Protein AF-A0A4V0XRU0-F1 (afdb_monomer_lite)

Structure (mmCIF, N/CA/C/O backbone):
data_AF-A0A4V0XRU0-F1
#
_entry.id   AF-A0A4V0XRU0-F1
#
loop_
_atom_site.group_PDB
_atom_site.id
_atom_site.type_symbol
_atom_site.label_atom_id
_atom_site.label_alt_id
_atom_site.label_comp_id
_atom_site.label_asym_id
_atom_site.label_entity_id
_atom_site.label_seq_id
_atom_site.pdbx_PDB_ins_code
_atom_site.Cartn_x
_atom_site.Cartn_y
_atom_site.Cartn_z
_atom_site.occupancy
_atom_site.B_iso_or_equiv
_atom_site.auth_seq_id
_atom_site.auth_comp_id
_atom_site.auth_asym_id
_atom_site.auth_atom_id
_atom_site.pdbx_PDB_model_num
ATOM 1 N N . MET A 1 1 ? -21.258 -6.700 19.277 1.00 60.69 1 MET A N 1
ATOM 2 C CA . MET A 1 1 ? -19.957 -6.270 18.739 1.00 60.69 1 MET A CA 1
ATOM 3 C C . MET A 1 1 ? -19.772 -4.826 19.159 1.00 60.69 1 MET A C 1
ATOM 5 O O . MET A 1 1 ? -20.701 -4.051 18.958 1.00 60.69 1 MET A O 1
ATOM 9 N N . THR A 1 2 ? -18.683 -4.497 19.844 1.00 77.56 2 THR A N 1
ATOM 10 C CA . THR A 1 2 ? -18.427 -3.137 20.353 1.00 77.56 2 THR A CA 1
ATOM 11 C C . THR A 1 2 ? -17.762 -2.266 19.280 1.00 77.56 2 THR A C 1
ATOM 13 O O . THR A 1 2 ? -17.145 -2.792 18.354 1.00 77.56 2 THR A O 1
ATOM 16 N N . ALA A 1 3 ? -17.858 -0.935 19.392 1.00 76.06 3 ALA A N 1
ATOM 17 C CA . ALA A 1 3 ? -17.173 -0.014 18.473 1.00 76.06 3 ALA A CA 1
ATOM 18 C C . ALA A 1 3 ? -15.649 -0.243 18.463 1.00 76.06 3 ALA A C 1
ATOM 20 O O . ALA A 1 3 ? -15.006 -0.181 17.416 1.00 76.06 3 ALA A O 1
ATOM 21 N N . GLN A 1 4 ? -15.087 -0.606 19.620 1.00 80.50 4 GLN A N 1
ATOM 22 C CA . GLN A 1 4 ? -13.679 -0.961 19.755 1.00 80.50 4 GLN A CA 1
ATOM 23 C C . GLN A 1 4 ? -13.324 -2.235 18.971 1.00 80.50 4 GLN A C 1
ATOM 25 O O . GLN A 1 4 ? -12.348 -2.233 18.231 1.00 80.50 4 GLN A O 1
ATOM 30 N N . GLU A 1 5 ? -14.123 -3.303 19.078 1.00 83.94 5 GLU A N 1
ATOM 31 C CA . GLU A 1 5 ? -13.925 -4.538 18.297 1.00 83.94 5 GLU A CA 1
ATOM 32 C C . GLU A 1 5 ? -14.027 -4.289 16.787 1.00 83.94 5 GLU A C 1
ATOM 34 O O . GLU A 1 5 ? -13.295 -4.897 16.006 1.00 83.94 5 GLU A O 1
ATOM 39 N N . GLN A 1 6 ? -14.926 -3.392 16.372 1.00 87.06 6 GLN A N 1
ATOM 40 C CA . GLN A 1 6 ? -15.082 -3.015 14.971 1.00 87.06 6 GLN A CA 1
ATOM 41 C C . GLN A 1 6 ? -13.848 -2.275 14.445 1.00 87.06 6 GLN A C 1
ATOM 43 O O . GLN A 1 6 ? -13.326 -2.642 13.396 1.00 87.06 6 GLN A O 1
ATOM 48 N N . LEU A 1 7 ? -13.349 -1.279 15.185 1.00 87.56 7 LEU A N 1
ATOM 49 C CA . LEU A 1 7 ? -12.136 -0.545 14.821 1.00 87.56 7 LEU A CA 1
ATOM 50 C C . LEU A 1 7 ? -10.901 -1.448 14.787 1.00 87.56 7 LEU A C 1
ATOM 52 O O . LEU A 1 7 ? -10.117 -1.355 13.847 1.00 87.56 7 LEU A O 1
ATOM 56 N N . THR A 1 8 ? -10.746 -2.360 15.754 1.00 89.12 8 THR A N 1
ATOM 57 C CA . THR A 1 8 ? -9.638 -3.329 15.744 1.00 89.12 8 THR A CA 1
ATOM 58 C C . THR A 1 8 ? -9.641 -4.159 14.463 1.00 89.12 8 THR A C 1
ATOM 60 O O . THR A 1 8 ? -8.608 -4.253 13.807 1.00 89.12 8 THR A O 1
ATOM 63 N N . ARG A 1 9 ? -10.800 -4.693 14.054 1.00 91.38 9 ARG A N 1
ATOM 64 C CA . ARG A 1 9 ? -10.913 -5.470 12.809 1.00 91.38 9 ARG A CA 1
ATOM 65 C C . ARG A 1 9 ? -10.570 -4.650 11.573 1.00 91.38 9 ARG A C 1
ATOM 67 O O . ARG A 1 9 ? -9.860 -5.144 10.706 1.00 91.38 9 ARG A O 1
ATOM 74 N N . LEU A 1 10 ? -11.037 -3.403 11.503 1.00 93.44 10 LEU A N 1
ATOM 75 C CA . LEU A 1 10 ? -10.713 -2.519 10.382 1.00 93.44 10 LEU A CA 1
ATOM 76 C C . LEU A 1 10 ? -9.205 -2.233 10.312 1.00 93.44 10 LEU A C 1
ATOM 78 O O . LEU A 1 10 ? -8.631 -2.232 9.229 1.00 93.44 10 LEU A O 1
ATOM 82 N N . TYR A 1 11 ? -8.528 -2.044 11.445 1.00 93.38 11 TYR A N 1
ATOM 83 C CA . TYR A 1 11 ? -7.074 -1.869 11.441 1.00 93.38 11 TYR A CA 1
ATOM 84 C C . TYR A 1 11 ? -6.306 -3.152 11.091 1.00 93.38 11 TYR A C 1
ATOM 86 O O . TYR A 1 11 ? -5.287 -3.083 10.404 1.00 93.38 11 TYR A O 1
ATOM 94 N N . GLU A 1 12 ? -6.780 -4.321 11.525 1.00 93.25 12 GLU A N 1
ATOM 95 C CA . GLU A 1 12 ? -6.210 -5.618 11.128 1.00 93.25 12 GLU A CA 1
ATOM 96 C C . GLU A 1 12 ? -6.357 -5.862 9.621 1.00 93.25 12 GLU A C 1
ATOM 98 O O . GLU A 1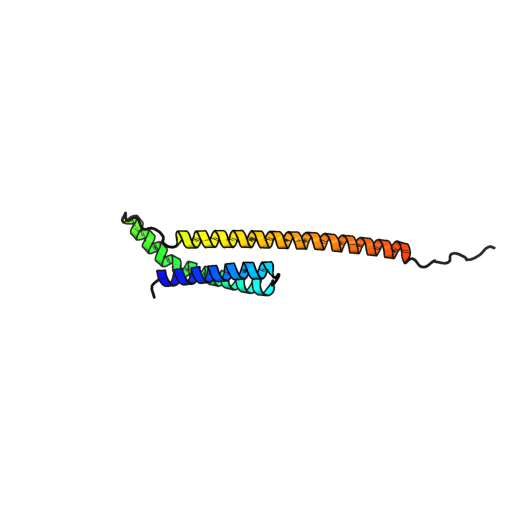 12 ? -5.417 -6.311 8.962 1.00 93.25 12 GLU A O 1
ATOM 103 N N . GLU A 1 13 ? -7.510 -5.512 9.055 1.00 94.94 13 GLU A N 1
ATOM 104 C CA . GLU A 1 13 ? -7.747 -5.583 7.617 1.00 94.94 13 GLU A CA 1
ATOM 105 C C . GLU A 1 13 ? -6.838 -4.609 6.855 1.00 94.94 13 GLU A C 1
ATOM 107 O O . GLU A 1 13 ? -6.208 -5.007 5.872 1.00 94.94 13 GLU A O 1
ATOM 112 N N . TRP A 1 14 ? -6.656 -3.380 7.359 1.00 96.25 14 TRP A N 1
ATOM 113 C CA . TRP A 1 14 ? -5.697 -2.430 6.787 1.00 96.25 14 TRP A CA 1
ATOM 114 C C . TRP A 1 14 ? -4.291 -3.022 6.752 1.00 96.25 14 TRP A C 1
ATOM 116 O O . TRP A 1 14 ? -3.625 -2.982 5.720 1.00 96.25 14 TRP A O 1
ATOM 126 N N . ARG A 1 15 ? -3.844 -3.609 7.867 1.00 94.06 15 ARG A N 1
ATOM 127 C CA . ARG A 1 15 ? -2.528 -4.246 7.968 1.00 94.06 15 ARG A CA 1
ATOM 128 C C . ARG A 1 15 ? -2.351 -5.328 6.905 1.00 94.06 15 ARG A C 1
ATOM 130 O O . ARG A 1 15 ? -1.336 -5.332 6.211 1.00 94.06 15 ARG A O 1
ATOM 137 N N . CYS A 1 16 ? -3.336 -6.214 6.754 1.00 94.69 16 CYS A N 1
ATOM 138 C CA . CYS A 1 16 ? -3.298 -7.283 5.757 1.00 94.69 16 CYS A CA 1
ATOM 139 C C . C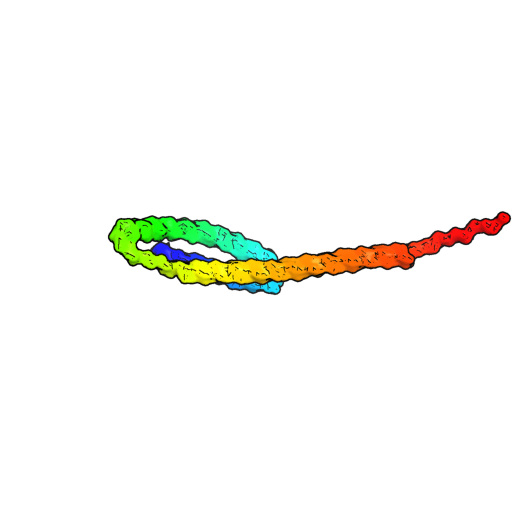YS A 1 16 ? -3.191 -6.721 4.329 1.00 94.69 16 CYS A C 1
ATOM 141 O O . CYS A 1 16 ? -2.381 -7.194 3.527 1.00 94.69 16 CYS A O 1
ATOM 143 N N . LEU A 1 17 ? -3.943 -5.658 4.027 1.00 95.19 17 LEU A N 1
ATOM 144 C CA . LEU A 1 17 ? -3.860 -4.961 2.744 1.00 95.19 17 LEU A CA 1
ATOM 145 C C . LEU A 1 17 ? -2.485 -4.312 2.527 1.00 95.19 17 LEU A C 1
ATOM 147 O O . LEU A 1 17 ? -1.946 -4.403 1.426 1.00 95.19 17 LEU A O 1
ATOM 151 N N . SER A 1 18 ? -1.880 -3.700 3.549 1.00 94.25 18 SER A N 1
ATOM 152 C CA . SER A 1 18 ? -0.532 -3.116 3.455 1.00 94.25 18 SER A CA 1
ATOM 153 C C . SER A 1 18 ? 0.550 -4.171 3.229 1.00 94.25 18 SER A C 1
ATOM 155 O O . SER A 1 18 ? 1.469 -3.951 2.440 1.00 94.25 18 SER A O 1
ATOM 157 N N . GLU A 1 19 ? 0.441 -5.339 3.856 1.00 93.12 19 GLU A N 1
ATOM 158 C CA . GLU A 1 19 ? 1.350 -6.461 3.600 1.00 93.12 19 GLU A CA 1
ATOM 159 C C . GLU A 1 19 ? 1.176 -7.009 2.168 1.00 93.12 19 GLU A C 1
ATOM 161 O O . GLU A 1 19 ? 2.163 -7.235 1.460 1.00 93.12 19 GLU A O 1
ATOM 166 N N . GLY A 1 20 ? -0.069 -7.145 1.697 1.00 92.75 20 GLY A N 1
ATOM 167 C CA . GLY A 1 20 ? -0.382 -7.563 0.325 1.00 92.75 20 GLY A CA 1
ATOM 168 C C . GLY A 1 20 ? 0.043 -6.551 -0.746 1.00 92.75 20 GLY A C 1
ATOM 169 O O . GLY A 1 20 ? 0.432 -6.931 -1.855 1.00 92.75 20 GLY A O 1
ATOM 170 N N . GLU A 1 21 ? 0.017 -5.259 -0.424 1.00 93.75 21 GLU A N 1
ATOM 171 C CA . GLU A 1 21 ? 0.572 -4.203 -1.268 1.00 93.75 21 GLU A CA 1
ATOM 172 C C . GLU A 1 21 ? 2.082 -4.380 -1.437 1.00 93.75 21 GLU A C 1
ATOM 174 O O . GLU A 1 21 ? 2.568 -4.368 -2.568 1.00 93.75 21 GLU A O 1
ATOM 179 N N . ALA A 1 22 ? 2.819 -4.610 -0.346 1.00 92.44 22 ALA A N 1
ATOM 180 C CA . ALA A 1 22 ? 4.263 -4.824 -0.404 1.00 92.44 22 ALA A CA 1
ATOM 181 C C . ALA A 1 22 ? 4.621 -6.002 -1.325 1.00 92.44 22 ALA A C 1
ATOM 183 O O . ALA A 1 22 ? 5.553 -5.916 -2.129 1.00 92.44 22 ALA A O 1
ATOM 184 N N . GLU A 1 23 ? 3.867 -7.103 -1.229 1.00 93.69 23 GLU A N 1
ATOM 185 C CA . GLU A 1 23 ? 4.007 -8.259 -2.119 1.00 93.69 23 GLU A CA 1
ATOM 186 C C . GLU A 1 23 ? 3.722 -7.880 -3.580 1.00 93.69 23 GLU A C 1
ATOM 188 O O . GLU A 1 23 ? 4.510 -8.201 -4.471 1.00 93.69 23 GLU A O 1
ATOM 193 N N . SER A 1 24 ? 2.635 -7.144 -3.821 1.00 93.75 24 SER A N 1
ATOM 194 C CA . SER A 1 24 ? 2.224 -6.728 -5.165 1.00 93.75 24 SER A CA 1
ATOM 195 C C . SER A 1 24 ? 3.241 -5.790 -5.821 1.00 93.75 24 SER A C 1
ATOM 197 O O . SER A 1 24 ? 3.538 -5.961 -7.001 1.00 93.75 24 SER A O 1
ATOM 199 N N . ILE A 1 25 ? 3.830 -4.854 -5.067 1.00 92.31 25 ILE A N 1
ATOM 200 C CA . ILE A 1 25 ? 4.896 -3.965 -5.556 1.00 92.31 25 ILE A CA 1
ATOM 201 C C . ILE A 1 25 ? 6.148 -4.780 -5.907 1.00 92.31 25 ILE A C 1
ATOM 203 O O . ILE A 1 25 ? 6.747 -4.579 -6.965 1.00 92.31 25 ILE A O 1
ATOM 207 N N . ARG A 1 26 ? 6.552 -5.730 -5.051 1.00 92.25 26 ARG A N 1
ATOM 208 C CA . ARG A 1 26 ? 7.731 -6.578 -5.311 1.00 92.25 26 ARG A CA 1
ATOM 209 C C . ARG A 1 26 ? 7.562 -7.427 -6.566 1.00 92.25 26 ARG A C 1
ATOM 211 O O . ARG A 1 26 ? 8.511 -7.526 -7.345 1.00 92.25 26 ARG A O 1
ATOM 218 N N . ALA A 1 27 ? 6.372 -7.997 -6.745 1.00 93.81 27 ALA A N 1
ATOM 219 C CA . ALA A 1 27 ? 6.001 -8.828 -7.885 1.00 93.81 27 ALA A CA 1
ATOM 220 C C . ALA A 1 27 ? 5.606 -8.027 -9.140 1.00 93.81 27 ALA A C 1
ATOM 222 O O . ALA A 1 27 ? 5.268 -8.637 -10.150 1.00 93.81 27 ALA A O 1
ATOM 223 N N . GLU A 1 28 ? 5.613 -6.688 -9.082 1.00 92.75 28 GLU A N 1
ATOM 224 C CA . GLU A 1 28 ? 5.197 -5.797 -10.181 1.00 92.75 28 GLU A CA 1
ATOM 225 C C . GLU A 1 28 ? 3.761 -6.070 -10.669 1.00 92.75 28 GLU A C 1
ATOM 227 O O . GLU A 1 28 ? 3.389 -5.827 -11.817 1.00 92.75 28 GLU A O 1
ATOM 232 N N . ALA A 1 29 ? 2.912 -6.559 -9.762 1.00 94.56 29 ALA A N 1
ATOM 233 C CA . ALA A 1 29 ? 1.517 -6.883 -10.015 1.00 94.56 29 ALA A CA 1
ATOM 234 C C . ALA A 1 29 ? 0.637 -5.622 -9.921 1.00 94.56 29 ALA A C 1
ATOM 236 O O . ALA A 1 29 ? -0.261 -5.530 -9.083 1.00 94.56 29 ALA A O 1
ATOM 237 N N . TRP A 1 30 ? 0.885 -4.634 -10.786 1.00 92.44 30 TRP A N 1
ATOM 238 C CA . TRP A 1 30 ? 0.235 -3.314 -10.741 1.00 92.44 30 TRP A CA 1
ATOM 239 C C . TRP A 1 30 ? -1.305 -3.336 -10.753 1.00 92.44 30 TRP A C 1
ATOM 241 O O . TRP A 1 30 ? -1.902 -2.568 -10.000 1.00 92.44 30 TRP A O 1
ATOM 251 N N . PRO A 1 31 ? -1.989 -4.222 -11.510 1.00 93.62 31 PRO A N 1
ATOM 252 C CA . PRO A 1 31 ? -3.449 -4.315 -11.440 1.00 93.62 31 PRO A CA 1
ATOM 253 C C . PRO A 1 31 ? -3.956 -4.770 -10.065 1.00 93.62 31 PRO A C 1
ATOM 255 O O . PRO A 1 31 ? -4.972 -4.277 -9.582 1.00 93.62 31 PRO A O 1
ATOM 258 N N . ARG A 1 32 ? -3.230 -5.684 -9.407 1.00 92.69 32 ARG A N 1
ATOM 259 C CA . ARG A 1 32 ? -3.543 -6.135 -8.042 1.00 92.69 32 ARG A CA 1
ATOM 260 C C . ARG A 1 32 ? -3.308 -5.007 -7.039 1.00 92.69 32 ARG A C 1
ATOM 262 O O . ARG A 1 32 ? -4.130 -4.817 -6.151 1.00 92.69 32 ARG A O 1
ATOM 269 N N . LEU A 1 33 ? -2.232 -4.237 -7.217 1.00 92.56 33 LEU A N 1
ATOM 270 C CA . LEU A 1 33 ? -1.939 -3.064 -6.393 1.00 92.56 33 LEU A CA 1
ATOM 271 C C . LEU A 1 33 ? -3.063 -2.019 -6.456 1.00 92.56 33 LEU A C 1
ATOM 273 O O . LEU A 1 33 ? -3.475 -1.521 -5.415 1.00 92.56 33 LEU A O 1
ATOM 277 N N . ALA A 1 34 ? -3.592 -1.733 -7.650 1.00 92.44 34 ALA A N 1
ATOM 278 C CA . ALA A 1 34 ? -4.716 -0.810 -7.812 1.00 92.44 34 ALA A CA 1
ATOM 279 C C . ALA A 1 34 ? -5.952 -1.273 -7.020 1.00 92.44 34 ALA A C 1
ATOM 281 O O . ALA A 1 34 ? -6.500 -0.503 -6.240 1.00 92.44 34 ALA A O 1
ATOM 282 N N . GLY A 1 35 ? -6.316 -2.557 -7.118 1.00 94.88 35 GLY A N 1
ATOM 283 C CA . GLY A 1 35 ? -7.441 -3.105 -6.350 1.00 94.88 35 GLY A CA 1
ATOM 284 C C . GLY A 1 35 ? -7.231 -3.091 -4.828 1.00 94.88 35 GLY A C 1
ATOM 285 O O . GLY A 1 35 ? -8.194 -2.947 -4.078 1.00 94.88 35 GLY A O 1
ATOM 286 N N . ILE A 1 36 ? -5.985 -3.219 -4.357 1.00 94.38 36 ILE A N 1
ATOM 287 C CA . ILE A 1 36 ? -5.645 -3.075 -2.931 1.00 94.38 36 ILE A CA 1
ATOM 288 C C . ILE A 1 36 ? -5.801 -1.617 -2.482 1.00 94.38 36 ILE A C 1
ATOM 290 O O . ILE A 1 36 ? -6.339 -1.367 -1.406 1.00 94.38 36 ILE A O 1
ATOM 294 N N . GLN A 1 37 ? -5.358 -0.662 -3.300 1.00 93.19 37 GLN A N 1
ATOM 295 C CA . GLN A 1 37 ? -5.486 0.769 -3.018 1.00 93.19 37 GLN A CA 1
ATOM 296 C C . GLN A 1 37 ? -6.953 1.215 -2.973 1.00 93.19 37 GLN A C 1
ATOM 298 O O . GLN A 1 37 ? -7.344 1.928 -2.048 1.00 93.19 37 GLN A O 1
ATOM 303 N N . ASP A 1 38 ? -7.784 0.718 -3.890 1.00 95.06 38 ASP A N 1
ATOM 304 C CA . ASP A 1 38 ? -9.230 0.961 -3.865 1.00 95.06 38 ASP A CA 1
ATOM 305 C C . ASP A 1 38 ? -9.862 0.414 -2.571 1.00 95.06 38 ASP A C 1
ATOM 307 O O . ASP A 1 38 ? -10.597 1.124 -1.882 1.00 95.06 38 ASP A O 1
ATOM 311 N N . HIS A 1 39 ? -9.500 -0.811 -2.166 1.00 94.50 39 HIS A N 1
ATOM 312 C CA . HIS A 1 39 ? -9.956 -1.383 -0.894 1.00 94.50 39 HIS A CA 1
ATOM 313 C C . HIS A 1 39 ? -9.509 -0.565 0.319 1.00 94.50 39 HIS A C 1
ATOM 315 O O . HIS A 1 39 ? -10.302 -0.347 1.233 1.00 94.50 39 HIS A O 1
ATOM 321 N N . LYS A 1 40 ? -8.259 -0.087 0.347 1.00 93.88 40 LYS A N 1
ATOM 322 C CA . LYS A 1 40 ? -7.769 0.778 1.430 1.00 93.88 40 LYS A CA 1
ATOM 323 C C . LYS A 1 40 ? -8.549 2.090 1.501 1.00 93.88 40 LYS A C 1
ATOM 325 O O . LYS A 1 40 ? -8.886 2.528 2.599 1.00 93.88 40 LYS A O 1
ATOM 330 N N . ALA A 1 41 ? -8.884 2.694 0.361 1.00 93.75 41 ALA A N 1
ATOM 331 C CA . ALA A 1 41 ? -9.701 3.906 0.323 1.00 93.75 41 ALA A CA 1
ATOM 332 C C . ALA A 1 41 ? -11.110 3.665 0.897 1.00 93.75 41 ALA A C 1
ATOM 334 O O . ALA A 1 41 ? -11.635 4.488 1.654 1.00 93.75 41 ALA A O 1
ATOM 335 N N . ASP A 1 42 ? -11.712 2.514 0.598 1.00 94.62 42 ASP A N 1
ATOM 336 C CA . ASP A 1 42 ? -12.994 2.104 1.177 1.00 94.62 42 ASP A CA 1
ATOM 337 C C . ASP A 1 42 ? -12.889 1.864 2.683 1.00 94.62 42 ASP A C 1
ATOM 339 O O . ASP A 1 42 ? -13.735 2.330 3.453 1.00 94.62 42 ASP A O 1
ATOM 343 N N . LEU A 1 43 ? -11.826 1.191 3.120 1.00 93.75 43 LEU A N 1
ATOM 344 C CA . LEU A 1 43 ? -11.561 0.926 4.528 1.00 93.75 43 LEU A CA 1
ATOM 345 C C . LEU A 1 43 ? -11.334 2.217 5.318 1.00 93.75 43 LEU A C 1
ATOM 347 O O . LEU A 1 43 ? -11.828 2.353 6.433 1.00 93.75 43 LEU A O 1
ATOM 351 N N . GLN A 1 44 ? -10.649 3.200 4.728 1.00 92.44 44 GLN A N 1
ATOM 352 C CA . GLN A 1 44 ? -10.402 4.500 5.352 1.00 92.44 44 GLN A CA 1
ATOM 353 C C . GLN A 1 44 ? -11.714 5.197 5.699 1.00 92.44 44 GLN A C 1
ATOM 355 O O . GLN A 1 44 ? -11.875 5.714 6.804 1.00 92.44 44 GLN A O 1
ATOM 360 N N . ARG A 1 45 ? -12.679 5.175 4.773 1.00 92.69 45 ARG A N 1
ATOM 361 C CA . ARG A 1 45 ? -14.009 5.749 5.003 1.00 92.69 45 ARG A CA 1
ATOM 362 C C . ARG A 1 45 ? -14.733 5.046 6.149 1.00 92.69 45 ARG A C 1
ATOM 364 O O . ARG A 1 45 ? -15.359 5.711 6.970 1.00 92.69 45 ARG A O 1
ATOM 371 N N . GLN A 1 46 ? -14.613 3.722 6.231 1.00 92.12 46 GLN A N 1
ATOM 372 C CA . GLN A 1 46 ? -15.200 2.936 7.317 1.00 92.12 46 GLN A CA 1
ATOM 373 C C . GLN A 1 46 ? -14.536 3.220 8.669 1.00 92.12 46 GLN A C 1
ATOM 375 O O . GLN A 1 46 ? -15.240 3.360 9.665 1.00 92.12 46 GLN A O 1
ATOM 380 N N . ILE A 1 47 ? -13.205 3.352 8.706 1.00 90.50 47 ILE A N 1
ATOM 381 C CA . ILE A 1 47 ? -12.456 3.702 9.920 1.00 90.50 47 ILE A CA 1
ATOM 382 C C . ILE A 1 47 ? -12.877 5.081 10.421 1.00 90.50 47 ILE A C 1
ATOM 384 O O . ILE A 1 47 ? -13.189 5.202 11.599 1.00 90.50 47 ILE A O 1
ATOM 388 N N . ILE A 1 48 ? -12.955 6.085 9.539 1.00 88.88 48 ILE A N 1
ATOM 389 C CA . ILE A 1 48 ? -13.384 7.446 9.900 1.00 88.88 48 ILE A CA 1
ATOM 390 C C . ILE A 1 48 ? -14.798 7.429 10.497 1.00 88.88 48 ILE A C 1
ATOM 392 O O . ILE A 1 48 ? -15.034 7.990 11.566 1.00 88.88 48 ILE A O 1
ATOM 396 N N . ALA A 1 49 ? -15.733 6.735 9.843 1.00 87.62 49 ALA A N 1
ATOM 397 C CA . ALA A 1 49 ? -17.105 6.624 10.334 1.00 87.62 49 ALA A CA 1
ATOM 398 C C . ALA A 1 49 ? -17.191 5.898 11.691 1.00 87.62 49 ALA A C 1
ATOM 400 O O . ALA A 1 49 ? -18.029 6.230 12.526 1.00 87.62 49 ALA A O 1
ATOM 401 N N . ALA A 1 50 ? -16.323 4.910 11.925 1.00 85.31 50 ALA A N 1
ATOM 402 C CA . ALA A 1 50 ? -16.263 4.176 13.184 1.00 85.31 50 ALA A CA 1
ATOM 403 C C . ALA A 1 50 ? -15.484 4.920 14.288 1.00 85.31 50 ALA A C 1
ATOM 405 O O . ALA A 1 50 ? -15.702 4.642 15.468 1.00 85.31 50 ALA A O 1
ATOM 406 N N . SER A 1 51 ? -14.597 5.860 13.940 1.00 84.81 51 SER A N 1
ATOM 407 C CA . SER A 1 51 ? -13.783 6.614 14.899 1.00 84.81 51 SER A CA 1
ATOM 408 C C . SER A 1 51 ? -14.503 7.820 15.495 1.00 84.81 51 SER A C 1
ATOM 410 O O . SER A 1 51 ? -14.272 8.119 16.661 1.00 84.81 51 SER A O 1
ATOM 412 N N . GLU A 1 52 ? -15.409 8.480 14.767 1.00 82.38 52 GLU A N 1
ATOM 413 C CA . GLU A 1 52 ? -16.196 9.620 15.282 1.00 82.38 52 GLU A CA 1
ATOM 414 C C . GLU A 1 52 ? -16.894 9.364 16.642 1.00 82.38 52 GLU A C 1
ATOM 416 O O . GLU A 1 52 ? -16.730 10.173 17.567 1.00 82.38 52 GLU A O 1
ATOM 421 N N . PRO A 1 53 ? -17.639 8.256 16.841 1.00 76.44 53 PRO A N 1
ATOM 422 C CA . PRO A 1 53 ? -18.260 7.968 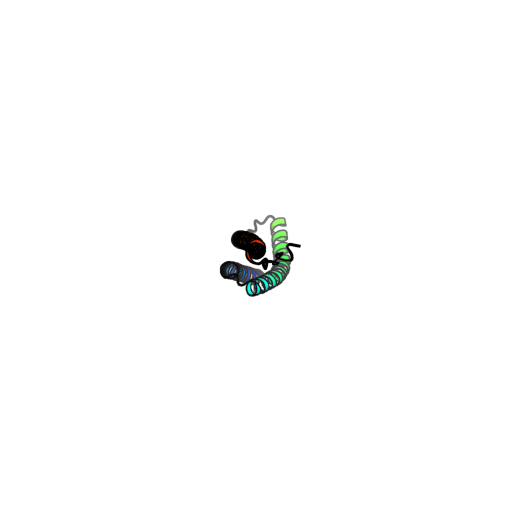18.136 1.00 76.44 53 PRO A CA 1
ATOM 423 C C . PRO A 1 53 ? -17.228 7.651 19.230 1.00 76.44 53 PRO A C 1
ATOM 425 O O . PRO A 1 53 ? -17.434 7.979 20.394 1.00 76.44 53 PRO A O 1
ATOM 428 N N . PHE A 1 54 ? -16.085 7.063 18.869 1.00 74.44 54 PHE A N 1
ATOM 429 C CA . PHE A 1 54 ? -15.020 6.758 19.824 1.00 74.44 54 PHE A CA 1
ATOM 430 C C . PHE A 1 54 ? -14.273 8.023 20.277 1.00 74.44 54 PHE A C 1
ATOM 432 O O . PHE A 1 54 ? -13.981 8.185 21.460 1.00 74.44 54 PHE A O 1
ATOM 439 N N . GLU A 1 55 ? -13.989 8.950 19.360 1.00 78.50 55 GLU A N 1
ATOM 440 C CA . GLU A 1 55 ? -13.311 10.212 19.675 1.00 78.50 55 GLU A CA 1
ATOM 441 C C . GLU A 1 55 ? -14.174 11.138 20.534 1.00 78.50 55 GLU A C 1
ATOM 443 O O . GLU A 1 55 ? -13.660 11.790 21.445 1.00 78.50 55 GLU A O 1
ATOM 448 N N . THR A 1 56 ? -15.488 11.160 20.303 1.00 78.62 56 THR A N 1
ATOM 449 C CA . THR A 1 56 ? -16.427 11.925 21.137 1.00 78.62 56 THR A CA 1
ATOM 450 C C . THR A 1 56 ? -16.500 11.382 22.567 1.00 78.62 56 THR A C 1
ATOM 452 O O . THR A 1 56 ? -16.427 12.165 23.518 1.00 78.62 56 THR A O 1
ATOM 455 N N . GLU A 1 57 ? -16.543 10.059 22.751 1.00 74.56 57 GLU A N 1
ATOM 456 C CA . GLU A 1 57 ? -16.466 9.428 24.078 1.00 74.56 57 GLU A CA 1
ATOM 457 C C . GLU A 1 57 ? -15.134 9.723 24.787 1.00 74.56 57 GLU A C 1
ATOM 459 O O . GLU A 1 57 ? -15.117 10.070 25.976 1.00 74.56 57 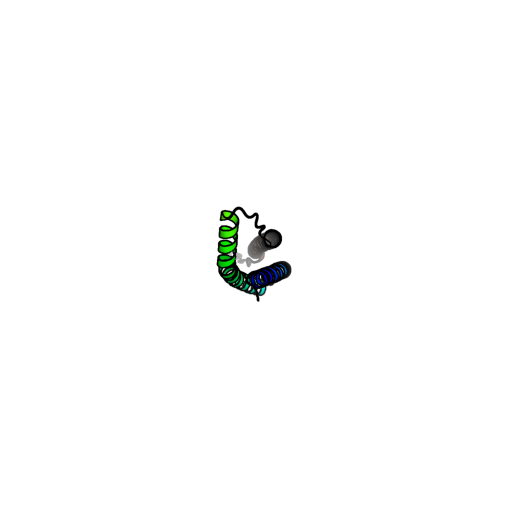GLU A O 1
ATOM 464 N N . LEU A 1 58 ? -14.018 9.647 24.054 1.00 75.12 58 LEU A N 1
ATOM 465 C CA . LEU A 1 58 ? -12.684 9.945 24.577 1.00 75.12 58 LEU A CA 1
ATOM 466 C C . LEU A 1 58 ? -12.575 11.413 25.026 1.00 75.12 58 LEU A C 1
ATOM 468 O O . LEU A 1 58 ? -12.076 11.692 26.118 1.00 75.12 58 LEU A O 1
ATOM 472 N N . ALA A 1 59 ? -13.083 12.347 24.216 1.00 78.81 59 ALA A N 1
ATOM 473 C CA . ALA A 1 59 ? -13.081 13.777 24.510 1.00 78.81 59 ALA A CA 1
ATOM 474 C C . ALA A 1 59 ? -13.933 14.112 25.746 1.00 78.81 59 ALA A C 1
ATOM 476 O O . ALA A 1 59 ? -13.496 14.867 26.621 1.00 78.81 59 ALA A O 1
ATOM 477 N N . CYS A 1 60 ? -15.117 13.503 25.878 1.00 76.00 60 CYS A N 1
ATOM 478 C CA . CYS A 1 60 ? -15.948 13.652 27.071 1.00 76.00 60 CYS A CA 1
ATOM 479 C C . CYS A 1 60 ? -15.235 13.128 28.327 1.00 76.00 60 CYS A C 1
ATOM 481 O O . CYS A 1 60 ? -15.237 13.800 29.361 1.00 76.00 60 CYS A O 1
ATOM 483 N N . ALA A 1 61 ? -14.563 11.979 28.251 1.00 73.62 61 ALA A N 1
ATOM 484 C CA . ALA A 1 61 ? -13.830 11.426 29.387 1.00 73.62 61 ALA A CA 1
ATOM 485 C C . ALA A 1 61 ? -12.606 12.273 29.789 1.00 73.62 61 ALA A C 1
ATOM 487 O O . ALA A 1 61 ? -12.360 12.462 30.985 1.00 73.62 61 ALA A O 1
ATOM 488 N N . GLN A 1 62 ? -11.895 12.848 28.814 1.00 76.31 62 GLN A N 1
ATOM 489 C CA . GLN A 1 62 ? -10.793 13.787 29.051 1.00 76.31 62 GLN A CA 1
ATOM 490 C C . GLN A 1 62 ? -11.280 15.091 29.699 1.00 76.31 62 GLN A C 1
ATOM 492 O O . GLN A 1 62 ? -10.670 15.559 30.660 1.00 76.31 62 GLN A O 1
ATOM 497 N N . SER A 1 63 ? -12.417 15.642 29.253 1.00 77.19 63 SER A N 1
ATOM 498 C CA . SER A 1 63 ? -13.030 16.827 29.884 1.00 77.19 63 SER A CA 1
ATOM 499 C C . SER A 1 63 ? -13.476 16.578 31.331 1.00 77.19 63 SER A C 1
ATOM 501 O O . SER A 1 63 ? -13.495 17.499 32.144 1.00 77.19 63 SER A O 1
ATOM 503 N N . ALA A 1 64 ? -13.763 15.319 31.679 1.00 78.31 64 ALA A N 1
ATOM 504 C CA . ALA A 1 64 ? -14.078 14.882 33.036 1.00 78.31 64 ALA A CA 1
ATOM 505 C C . ALA A 1 64 ? -12.825 14.608 33.897 1.00 78.31 64 ALA A C 1
ATOM 507 O O . ALA A 1 64 ? -12.945 14.060 34.994 1.00 78.31 64 ALA A O 1
ATOM 508 N N . GLY A 1 65 ? -11.627 14.951 33.409 1.00 72.06 65 GLY A N 1
ATOM 509 C CA . GLY A 1 65 ? -10.362 14.788 34.128 1.00 72.06 65 GLY A CA 1
ATOM 510 C C . GLY A 1 65 ? -9.872 13.342 34.229 1.00 72.06 65 GLY A C 1
ATOM 511 O O . GLY A 1 65 ? -8.971 13.064 35.021 1.00 72.06 65 GLY A O 1
ATOM 512 N N . ARG A 1 66 ? -10.443 12.404 33.458 1.00 72.31 66 ARG A N 1
ATOM 513 C CA . ARG A 1 66 ? -9.956 11.020 33.410 1.00 72.31 66 ARG A CA 1
ATOM 514 C C . ARG A 1 66 ? -8.864 10.899 32.357 1.00 72.31 66 ARG A C 1
ATOM 516 O O . ARG A 1 66 ? -9.063 11.268 31.202 1.00 72.31 66 ARG A O 1
ATOM 523 N N . ALA A 1 67 ? -7.730 10.325 32.746 1.00 64.56 67 ALA A N 1
ATOM 524 C CA . ALA A 1 67 ? -6.739 9.871 31.785 1.00 64.56 67 ALA A CA 1
ATOM 525 C C . ALA A 1 67 ? -7.319 8.667 31.030 1.00 64.56 67 ALA A C 1
ATOM 527 O O . ALA A 1 67 ? -7.507 7.600 31.613 1.00 64.56 67 ALA A O 1
ATOM 528 N N . VAL A 1 68 ? -7.642 8.854 29.752 1.00 67.12 68 VAL A N 1
ATOM 529 C CA . VAL A 1 68 ? -8.041 7.765 28.859 1.00 67.12 68 VAL A CA 1
ATOM 530 C C . VAL A 1 68 ? -6.950 7.606 27.814 1.00 67.12 68 VAL A C 1
ATOM 532 O O . VAL A 1 68 ? -6.735 8.494 26.988 1.00 67.12 68 VAL A O 1
ATOM 535 N N . GLU A 1 69 ? -6.225 6.492 27.885 1.00 71.62 69 GLU A N 1
ATOM 536 C CA . GLU A 1 69 ? -5.264 6.113 26.854 1.00 71.62 69 GLU A CA 1
ATOM 537 C C . GLU A 1 69 ? -6.008 5.643 25.603 1.00 71.62 69 GLU A C 1
ATOM 539 O O . GLU A 1 69 ? -6.964 4.875 25.687 1.00 71.62 69 GLU A O 1
ATOM 544 N N . ASN A 1 70 ? -5.565 6.105 24.431 1.00 79.88 70 ASN A N 1
ATOM 545 C CA . ASN A 1 70 ? -6.091 5.628 23.157 1.00 79.88 70 ASN A CA 1
ATOM 546 C C . ASN A 1 70 ? -5.462 4.253 22.842 1.00 79.88 70 ASN A C 1
ATOM 548 O O . ASN A 1 70 ? -4.265 4.202 22.531 1.00 79.88 70 ASN A O 1
ATOM 552 N N . PRO A 1 71 ? -6.238 3.153 22.878 1.00 80.31 71 PRO A N 1
ATOM 553 C CA . PRO A 1 71 ? -5.713 1.799 22.701 1.00 80.31 71 PRO A CA 1
ATOM 554 C C . PRO A 1 71 ? -5.191 1.544 21.279 1.00 80.31 71 PRO A C 1
ATOM 556 O O . PRO A 1 71 ? -4.414 0.618 21.065 1.00 80.31 71 PRO A O 1
ATOM 559 N N . PHE A 1 72 ? -5.570 2.375 20.305 1.00 84.06 72 PHE A N 1
ATOM 560 C CA . PHE A 1 72 ? -5.196 2.209 18.902 1.00 84.06 72 PHE A CA 1
ATOM 561 C C . PHE A 1 72 ? -3.893 2.912 18.529 1.00 84.06 72 PHE A C 1
ATOM 563 O O . PHE A 1 72 ? -3.395 2.716 17.423 1.00 84.06 72 PHE A O 1
ATOM 570 N N . ARG A 1 73 ? -3.302 3.709 19.429 1.00 85.56 73 ARG A N 1
ATOM 571 C CA . ARG A 1 73 ? -2.104 4.507 19.120 1.00 85.56 73 ARG A CA 1
ATOM 572 C C . ARG A 1 73 ? -0.945 3.658 18.590 1.00 85.56 73 ARG A C 1
ATOM 574 O O . ARG A 1 73 ? -0.297 4.057 17.627 1.00 85.56 73 ARG A O 1
ATOM 581 N N . LEU A 1 74 ? -0.693 2.502 19.206 1.00 87.19 74 LEU A N 1
ATOM 582 C CA . LEU A 1 74 ? 0.374 1.590 18.778 1.00 87.19 74 LEU A CA 1
ATOM 583 C C . LEU A 1 74 ? 0.072 0.960 17.414 1.00 87.19 74 LEU A C 1
ATOM 585 O O . LEU A 1 74 ? 0.959 0.891 16.570 1.00 87.19 74 LEU A O 1
ATOM 589 N N . ILE A 1 75 ? -1.183 0.567 17.183 1.00 89.06 75 ILE A N 1
ATOM 590 C CA . ILE A 1 75 ? -1.625 -0.034 15.919 1.00 89.06 75 ILE A CA 1
ATOM 591 C C . ILE A 1 75 ? -1.482 0.977 14.778 1.00 89.06 75 ILE A C 1
ATOM 593 O O . ILE A 1 75 ? -0.887 0.673 13.751 1.00 89.06 75 ILE A O 1
ATOM 597 N N . VAL A 1 76 ? -1.946 2.214 14.975 1.00 88.88 76 VAL A N 1
ATOM 598 C CA . VAL A 1 76 ? -1.803 3.288 13.980 1.00 88.88 76 VAL A CA 1
ATOM 599 C C . VAL A 1 76 ? -0.329 3.576 13.690 1.00 88.88 76 VAL A C 1
ATOM 601 O O . VAL A 1 76 ? 0.044 3.757 12.534 1.00 88.88 76 VAL A O 1
ATOM 604 N N . GLN A 1 77 ? 0.530 3.583 14.713 1.00 90.88 77 GLN A N 1
ATOM 605 C CA . GLN A 1 77 ? 1.965 3.780 14.514 1.00 90.88 77 GLN A CA 1
ATOM 606 C C . GLN A 1 77 ? 2.596 2.646 13.690 1.00 90.88 77 GLN A C 1
ATOM 608 O O . GLN A 1 77 ? 3.405 2.924 12.806 1.00 90.88 77 GLN A O 1
ATOM 613 N N . GLU A 1 78 ? 2.216 1.392 13.940 1.00 91.75 78 GLU A N 1
ATOM 614 C CA . GLU A 1 78 ? 2.652 0.248 13.132 1.00 91.75 78 GLU A CA 1
ATOM 615 C C . GLU A 1 78 ? 2.194 0.388 11.672 1.00 91.75 78 GLU A C 1
ATOM 617 O O . GLU A 1 78 ? 3.003 0.225 10.758 1.00 91.75 78 GLU A O 1
ATOM 622 N N . LEU A 1 79 ? 0.932 0.767 11.445 1.00 92.31 79 LEU A N 1
ATOM 623 C CA . LEU A 1 79 ? 0.394 0.987 10.101 1.00 92.31 79 LEU A CA 1
ATOM 624 C C . LEU A 1 79 ? 1.138 2.101 9.357 1.00 92.31 79 LEU A C 1
ATOM 626 O O . LEU A 1 79 ? 1.500 1.917 8.199 1.00 92.31 79 LEU A O 1
ATOM 630 N N . ILE A 1 80 ? 1.446 3.219 10.022 1.00 92.50 80 ILE A N 1
ATOM 631 C CA . ILE A 1 80 ? 2.245 4.305 9.430 1.00 92.50 80 ILE A CA 1
ATOM 632 C C . ILE A 1 80 ? 3.614 3.788 8.972 1.00 92.50 80 ILE A C 1
ATOM 634 O O . ILE A 1 80 ? 4.055 4.106 7.869 1.00 92.50 80 ILE A O 1
ATOM 638 N N . LEU A 1 81 ? 4.286 2.978 9.794 1.00 93.75 81 LEU A N 1
ATOM 639 C CA . LEU A 1 81 ? 5.585 2.404 9.434 1.00 93.75 81 LEU A CA 1
ATOM 640 C C . LEU A 1 81 ? 5.482 1.446 8.238 1.00 93.75 81 LEU A C 1
ATOM 642 O O . LEU A 1 81 ? 6.379 1.436 7.393 1.00 93.75 81 LEU A O 1
ATOM 646 N N . LEU A 1 82 ? 4.398 0.671 8.139 1.00 92.94 82 LEU A N 1
ATOM 647 C CA . LEU A 1 82 ? 4.140 -0.188 6.981 1.00 92.94 82 LEU A CA 1
ATOM 648 C C . LEU A 1 82 ? 3.935 0.630 5.700 1.00 92.94 82 LEU A C 1
ATOM 650 O O . LEU A 1 82 ? 4.544 0.307 4.682 1.00 92.94 82 LEU A O 1
ATOM 654 N N . GLU A 1 83 ? 3.151 1.708 5.747 1.00 93.62 83 GLU A N 1
ATOM 655 C CA . GLU A 1 83 ? 2.941 2.579 4.581 1.00 93.62 83 GLU A CA 1
ATOM 656 C C . GLU A 1 83 ? 4.236 3.267 4.131 1.00 93.62 83 GLU A C 1
ATOM 658 O O . GLU A 1 83 ? 4.526 3.314 2.935 1.00 93.62 83 GLU A O 1
ATOM 663 N N . ILE A 1 84 ? 5.056 3.749 5.074 1.00 95.12 84 ILE A N 1
ATOM 664 C CA . ILE A 1 84 ? 6.369 4.339 4.762 1.00 95.12 84 ILE A CA 1
ATOM 665 C C . ILE A 1 84 ? 7.239 3.319 4.024 1.00 95.12 84 ILE A C 1
ATOM 667 O O . ILE A 1 84 ? 7.783 3.618 2.962 1.00 95.12 84 ILE A O 1
ATOM 671 N N . ARG A 1 85 ? 7.317 2.090 4.542 1.00 94.50 85 ARG A N 1
ATOM 672 C CA . ARG A 1 85 ? 8.100 1.023 3.917 1.00 94.50 85 ARG A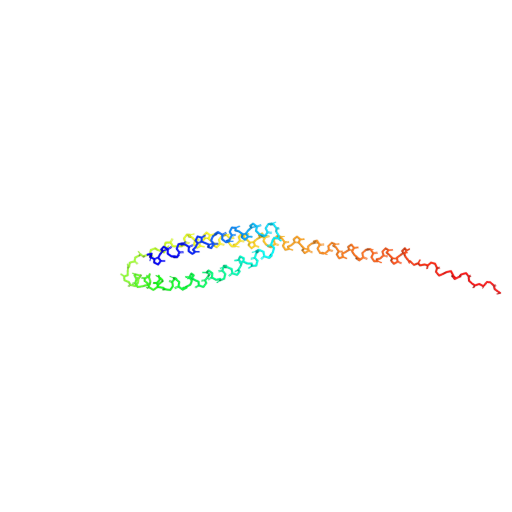 CA 1
ATOM 673 C C . ARG A 1 85 ? 7.588 0.671 2.519 1.00 94.50 85 ARG A C 1
ATOM 675 O O . ARG A 1 85 ? 8.385 0.428 1.616 1.00 94.50 85 ARG A O 1
ATOM 682 N N . ASN A 1 86 ? 6.274 0.634 2.319 1.00 93.31 86 ASN A N 1
ATOM 683 C CA . ASN A 1 86 ? 5.693 0.369 1.003 1.00 93.31 86 ASN A CA 1
ATOM 684 C C . ASN A 1 86 ? 6.038 1.478 0.004 1.00 93.31 86 ASN A C 1
ATOM 686 O O . ASN A 1 86 ? 6.408 1.183 -1.135 1.00 93.31 86 ASN A O 1
ATOM 690 N N . ALA A 1 87 ? 5.990 2.739 0.442 1.00 92.25 87 ALA A N 1
ATOM 691 C CA . ALA A 1 87 ? 6.378 3.884 -0.372 1.00 92.25 87 ALA A CA 1
ATOM 692 C C . ALA A 1 87 ? 7.860 3.832 -0.782 1.00 92.25 87 ALA A C 1
ATOM 694 O O . ALA A 1 87 ? 8.184 4.128 -1.933 1.00 92.25 87 ALA A O 1
ATOM 695 N N . GLU A 1 88 ? 8.750 3.402 0.117 1.00 95.44 88 GLU A N 1
ATOM 696 C CA . GLU A 1 88 ? 10.172 3.192 -0.187 1.00 95.44 88 GLU A CA 1
ATOM 697 C C . GLU A 1 88 ? 10.367 2.129 -1.279 1.00 95.44 88 GLU A C 1
ATOM 699 O O . GLU A 1 88 ? 11.024 2.395 -2.287 1.00 95.44 88 GLU A O 1
ATOM 704 N N . ILE A 1 89 ? 9.728 0.959 -1.147 1.00 93.25 89 ILE A N 1
ATOM 705 C CA . ILE A 1 89 ? 9.819 -0.120 -2.150 1.00 93.25 89 ILE A CA 1
ATOM 706 C C . ILE A 1 89 ? 9.283 0.361 -3.509 1.00 93.25 89 ILE A C 1
ATOM 708 O O . ILE A 1 89 ? 9.866 0.073 -4.559 1.00 93.25 89 ILE A O 1
ATOM 712 N N . LEU A 1 90 ? 8.175 1.108 -3.513 1.00 93.38 90 LEU A N 1
ATOM 713 C CA . LEU A 1 90 ? 7.604 1.659 -4.740 1.00 93.38 90 LEU A CA 1
ATOM 714 C C . LEU A 1 90 ? 8.551 2.668 -5.405 1.00 93.38 90 LEU A C 1
ATOM 716 O O . LEU A 1 90 ? 8.713 2.643 -6.627 1.00 93.38 90 LEU A O 1
ATOM 720 N N . ALA A 1 91 ? 9.196 3.533 -4.619 1.00 93.75 91 ALA A N 1
ATOM 721 C CA . ALA A 1 91 ? 10.174 4.493 -5.120 1.00 93.75 91 ALA A CA 1
ATOM 722 C C . ALA A 1 91 ? 11.387 3.790 -5.750 1.00 93.75 91 ALA A C 1
ATOM 724 O O . ALA A 1 91 ? 11.815 4.160 -6.845 1.00 93.75 91 ALA A O 1
ATOM 725 N N . GLU A 1 92 ? 11.896 2.730 -5.118 1.00 94.06 92 GLU A N 1
ATOM 726 C CA . GLU A 1 92 ? 12.978 1.910 -5.672 1.00 94.06 92 GLU A CA 1
ATOM 727 C C . GLU A 1 92 ? 12.590 1.279 -7.017 1.00 94.06 92 GLU A C 1
ATOM 729 O O . GLU A 1 92 ? 13.342 1.381 -7.994 1.00 94.06 92 GLU A O 1
ATOM 734 N N . LYS A 1 93 ? 11.395 0.676 -7.101 1.00 92.38 93 LYS A N 1
ATOM 735 C CA . LYS A 1 93 ? 10.869 0.093 -8.347 1.00 92.38 93 LYS A CA 1
ATOM 736 C C . LYS A 1 93 ? 10.719 1.139 -9.445 1.00 92.38 93 LYS A C 1
ATOM 738 O O . LYS A 1 93 ? 11.127 0.903 -10.583 1.00 92.38 93 LYS A O 1
ATOM 743 N N . ARG A 1 94 ? 10.203 2.318 -9.103 1.00 93.31 94 ARG A N 1
ATOM 744 C CA . ARG A 1 94 ? 10.079 3.436 -10.040 1.00 93.31 94 ARG A CA 1
ATOM 745 C C . ARG A 1 94 ? 11.442 3.872 -10.578 1.00 93.31 94 ARG A C 1
ATOM 747 O O . ARG A 1 94 ? 11.596 4.010 -11.788 1.00 93.31 94 ARG A O 1
ATOM 754 N N . HIS A 1 95 ? 12.437 4.043 -9.712 1.00 94.56 95 HIS A N 1
ATOM 755 C CA . HIS A 1 95 ? 13.785 4.415 -10.139 1.00 94.56 95 HIS A CA 1
ATOM 756 C C . HIS A 1 95 ? 14.454 3.343 -11.008 1.00 94.56 95 HIS A C 1
ATOM 758 O O . HIS A 1 95 ? 15.203 3.674 -11.929 1.00 94.56 95 HIS A O 1
ATOM 764 N N . ALA A 1 96 ? 14.202 2.058 -10.750 1.00 93.00 96 ALA A N 1
ATOM 765 C CA . ALA A 1 96 ? 14.666 0.984 -11.623 1.00 93.00 96 ALA A CA 1
ATOM 766 C C . ALA A 1 96 ? 14.043 1.091 -13.027 1.00 93.00 96 ALA A C 1
ATOM 768 O O . ALA A 1 96 ? 14.782 1.146 -14.010 1.00 93.00 96 ALA A O 1
ATOM 769 N N . ALA A 1 97 ? 12.718 1.234 -13.111 1.00 92.44 97 ALA A N 1
ATOM 770 C CA . ALA A 1 97 ? 12.004 1.365 -14.381 1.00 92.44 97 ALA A CA 1
ATOM 771 C C . ALA A 1 97 ? 12.412 2.625 -15.172 1.00 92.44 97 ALA A C 1
ATOM 773 O O . ALA A 1 97 ? 12.561 2.584 -16.393 1.00 92.44 97 ALA A O 1
ATOM 774 N N . GLU A 1 98 ? 12.641 3.754 -14.493 1.00 94.31 98 GLU A N 1
ATOM 775 C CA . GLU A 1 98 ? 13.117 4.993 -15.125 1.00 94.31 98 GLU A CA 1
ATOM 776 C C . GLU A 1 98 ? 14.514 4.823 -15.748 1.00 94.31 98 GLU A C 1
ATOM 778 O O . GLU A 1 98 ? 14.758 5.310 -16.858 1.00 94.31 98 GLU A O 1
ATOM 783 N N . ARG A 1 99 ? 15.420 4.104 -15.069 1.00 94.19 99 ARG A N 1
ATOM 784 C CA . ARG A 1 99 ? 16.758 3.793 -15.598 1.00 94.19 99 ARG A CA 1
ATOM 785 C C . ARG A 1 99 ? 16.688 2.878 -16.814 1.00 94.19 99 ARG A C 1
ATOM 787 O O . ARG A 1 99 ? 17.322 3.182 -17.823 1.00 94.19 99 ARG A O 1
ATOM 794 N N . GLU A 1 100 ? 15.889 1.818 -16.741 1.00 93.94 100 GLU A N 1
ATOM 795 C CA . GLU A 1 100 ? 15.708 0.880 -17.852 1.00 93.94 100 GLU A CA 1
ATOM 796 C C . GLU A 1 100 ? 15.121 1.582 -19.083 1.00 93.94 100 GLU A C 1
ATOM 798 O O . GLU A 1 100 ? 15.644 1.446 -20.191 1.00 93.94 100 GLU A O 1
ATOM 803 N N . ARG A 1 101 ? 14.110 2.441 -18.896 1.00 94.00 101 ARG A N 1
ATOM 804 C CA . ARG A 1 101 ? 13.558 3.255 -19.988 1.00 94.00 101 ARG A CA 1
ATOM 805 C C . ARG A 1 101 ? 14.635 4.114 -20.651 1.00 94.00 101 ARG A C 1
ATOM 807 O O . ARG A 1 101 ? 14.742 4.133 -21.875 1.00 94.00 101 ARG A O 1
ATOM 814 N N . ALA A 1 102 ? 15.470 4.785 -19.857 1.00 93.50 102 ALA A N 1
ATOM 815 C CA . ALA A 1 102 ? 16.557 5.610 -20.377 1.00 93.50 102 ALA A CA 1
ATOM 816 C C . ALA A 1 102 ? 17.642 4.792 -21.110 1.00 93.50 102 ALA A C 1
ATOM 818 O O . ALA A 1 102 ? 18.313 5.304 -22.008 1.00 93.50 102 ALA A O 1
ATOM 819 N N . GLU A 1 103 ? 17.862 3.531 -20.735 1.00 94.00 103 GLU A N 1
ATOM 820 C CA . GLU A 1 103 ? 18.748 2.607 -21.455 1.00 94.00 103 GLU A CA 1
ATOM 821 C C . GLU A 1 103 ? 18.153 2.154 -22.790 1.00 94.00 103 GLU A C 1
ATOM 823 O O . GLU A 1 103 ? 18.844 2.196 -23.812 1.00 94.00 103 GLU A O 1
ATOM 828 N N . LEU A 1 104 ? 16.870 1.793 -22.811 1.00 93.62 104 LEU A N 1
ATOM 829 C CA . LEU A 1 104 ? 16.158 1.413 -24.032 1.00 93.62 104 LEU A CA 1
ATOM 830 C C . LEU A 1 104 ? 16.080 2.567 -25.036 1.00 93.62 104 LEU A C 1
ATOM 832 O O . LEU A 1 104 ? 16.300 2.357 -26.233 1.00 93.62 104 LEU A O 1
ATOM 836 N N . ASP A 1 105 ? 15.845 3.792 -24.563 1.00 93.38 105 ASP A N 1
ATOM 837 C CA . ASP A 1 105 ? 15.836 4.992 -25.402 1.00 93.38 105 ASP A CA 1
ATOM 838 C C . ASP A 1 105 ? 17.201 5.220 -26.063 1.00 93.38 105 ASP A C 1
ATOM 840 O O . ASP A 1 105 ? 17.281 5.431 -27.279 1.00 93.38 105 ASP A O 1
ATOM 844 N N . ARG A 1 106 ? 18.289 5.109 -25.288 1.00 92.50 106 ARG A N 1
ATOM 845 C CA . ARG A 1 106 ? 19.666 5.220 -25.799 1.00 92.50 106 ARG A CA 1
ATOM 846 C C . ARG A 1 106 ? 19.980 4.128 -26.819 1.00 92.50 106 ARG A C 1
ATOM 848 O O . ARG A 1 106 ? 20.470 4.428 -27.906 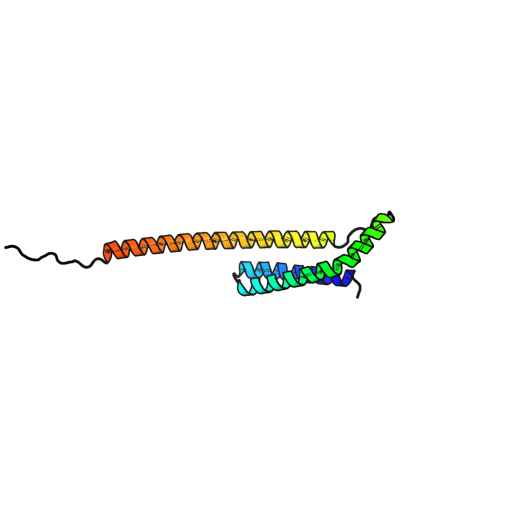1.00 92.50 106 ARG A O 1
ATOM 855 N N . SER A 1 107 ? 19.649 2.876 -26.516 1.00 92.69 107 SER A N 1
ATOM 856 C CA . SER A 1 107 ? 19.845 1.747 -27.434 1.00 92.69 107 SER A CA 1
ATOM 857 C C . SER A 1 107 ? 19.062 1.928 -28.737 1.00 92.69 107 SER A C 1
ATOM 859 O O . SER A 1 107 ? 19.602 1.723 -29.824 1.00 92.69 107 SER A O 1
ATOM 861 N N . SER A 1 108 ? 17.821 2.408 -28.653 1.00 92.19 108 SER A N 1
ATOM 862 C CA . SER A 1 108 ? 16.973 2.690 -29.817 1.00 92.19 108 SER A CA 1
ATOM 863 C C . SER A 1 108 ? 17.509 3.837 -30.678 1.00 92.19 108 SER A C 1
ATOM 865 O O . SER A 1 108 ? 17.355 3.826 -31.902 1.00 92.19 108 SER A O 1
ATOM 867 N N . GLN A 1 109 ? 18.128 4.852 -30.070 1.00 91.75 109 GLN A N 1
ATOM 868 C CA . GLN A 1 109 ? 18.818 5.918 -30.803 1.00 91.75 109 GLN A CA 1
ATOM 869 C C . GLN A 1 109 ? 20.078 5.386 -31.495 1.00 91.75 109 GLN A C 1
ATOM 871 O O . GLN A 1 109 ? 20.274 5.646 -32.683 1.00 91.75 109 GLN A O 1
ATOM 876 N N . ASN A 1 110 ? 20.882 4.581 -30.798 1.00 90.50 110 ASN A N 1
ATOM 877 C CA . ASN A 1 110 ? 22.086 3.966 -31.358 1.00 90.50 110 ASN A CA 1
ATOM 878 C C . ASN A 1 110 ? 21.759 3.050 -32.543 1.00 90.50 110 ASN A C 1
ATOM 880 O O . ASN A 1 110 ? 22.403 3.150 -33.585 1.00 90.50 110 ASN A O 1
ATOM 884 N N . LEU A 1 111 ? 20.717 2.220 -32.437 1.00 90.31 111 LEU A N 1
ATOM 885 C CA . LEU A 1 111 ? 20.253 1.377 -33.543 1.00 90.31 111 LEU A CA 1
ATOM 886 C C . LEU A 1 111 ? 19.835 2.207 -34.760 1.00 90.31 111 LEU A C 1
ATOM 888 O O . LEU A 1 111 ? 20.219 1.876 -35.879 1.00 90.31 111 LEU A O 1
ATOM 892 N N . ARG A 1 112 ? 19.120 3.321 -34.556 1.00 88.81 112 ARG A N 1
ATOM 893 C CA . ARG A 1 112 ? 18.765 4.246 -35.645 1.00 88.81 112 ARG A CA 1
ATOM 894 C C . ARG A 1 112 ? 19.998 4.864 -36.308 1.00 88.81 112 ARG A C 1
ATOM 896 O O . ARG A 1 112 ? 20.021 5.004 -37.530 1.00 88.81 112 ARG A O 1
ATOM 903 N N . LEU A 1 113 ? 21.024 5.215 -35.532 1.00 88.25 113 LEU A N 1
ATOM 904 C CA . LEU A 1 113 ? 22.286 5.737 -36.065 1.00 88.25 113 LEU A CA 1
ATOM 905 C C . LEU A 1 113 ? 23.037 4.681 -36.883 1.00 88.25 113 LEU A C 1
ATOM 907 O O . LEU A 1 113 ? 23.445 4.976 -38.004 1.00 88.25 113 LEU A O 1
ATOM 911 N N . VAL A 1 114 ? 23.148 3.453 -36.370 1.00 87.88 114 VAL A N 1
ATOM 912 C CA . VAL A 1 114 ? 23.778 2.320 -37.070 1.00 87.88 114 VAL A CA 1
ATOM 913 C C . VAL A 1 114 ? 23.017 1.983 -38.353 1.00 87.88 114 VAL A C 1
ATOM 915 O O . VAL A 1 114 ? 23.614 1.852 -39.419 1.00 87.88 114 VAL A O 1
ATOM 918 N N . GLN A 1 115 ? 21.686 1.913 -38.301 1.00 85.81 115 GLN A N 1
ATOM 919 C CA . GLN A 1 115 ? 20.866 1.683 -39.490 1.00 85.81 115 GLN A CA 1
ATOM 920 C C . GLN A 1 115 ? 21.064 2.793 -40.530 1.00 85.81 115 GLN A C 1
ATOM 922 O O . GLN A 1 115 ? 21.114 2.514 -41.723 1.00 85.81 115 GLN A O 1
ATOM 927 N N . ARG A 1 116 ? 21.230 4.051 -40.108 1.00 82.50 116 ARG A N 1
ATOM 928 C CA . ARG A 1 116 ? 21.509 5.163 -41.025 1.00 82.50 116 ARG A CA 1
ATOM 929 C C . ARG A 1 116 ? 22.914 5.096 -41.629 1.00 82.50 116 ARG A C 1
ATOM 931 O O . ARG A 1 116 ? 23.073 5.458 -42.793 1.00 82.50 116 ARG A O 1
ATOM 938 N N . SER A 1 117 ? 23.920 4.666 -40.867 1.00 81.81 117 SER A N 1
ATOM 939 C CA . SER A 1 117 ? 25.304 4.585 -41.349 1.00 81.81 117 SER A CA 1
ATOM 940 C C . SER A 1 117 ? 25.548 3.383 -42.261 1.00 81.81 117 SER A C 1
ATOM 942 O O . SER A 1 117 ? 26.311 3.503 -43.213 1.00 81.81 117 SER A O 1
ATOM 944 N N . TYR A 1 118 ? 24.888 2.252 -42.001 1.00 78.69 118 TYR A N 1
ATOM 945 C CA . TYR A 1 118 ? 25.089 1.002 -42.747 1.00 78.69 118 TYR A CA 1
ATOM 946 C C . TYR A 1 118 ? 23.954 0.656 -43.721 1.00 78.69 118 TYR A C 1
ATOM 948 O O . TYR A 1 118 ? 24.139 -0.186 -44.592 1.00 78.69 118 TYR A O 1
ATOM 956 N N . GLY A 1 119 ? 22.786 1.291 -43.599 1.00 64.56 119 GLY A N 1
ATOM 957 C CA . GLY A 1 119 ? 21.602 1.010 -44.416 1.00 64.56 119 GLY A CA 1
ATOM 958 C C . GLY A 1 119 ? 21.393 1.950 -45.602 1.00 64.56 119 GLY A C 1
ATOM 959 O O . GLY A 1 119 ? 20.356 1.860 -46.253 1.00 64.56 119 GLY A O 1
ATOM 960 N N . ARG A 1 120 ? 22.330 2.863 -45.900 1.00 60.34 120 ARG A N 1
ATOM 961 C CA . ARG A 1 120 ? 22.251 3.666 -47.128 1.00 60.34 120 ARG A CA 1
ATOM 962 C C . ARG A 1 120 ? 22.566 2.743 -48.316 1.00 60.34 120 ARG A C 1
ATOM 964 O O . ARG A 1 120 ? 23.689 2.240 -48.373 1.00 60.34 120 ARG A O 1
ATOM 971 N N . PRO A 1 121 ? 21.635 2.507 -49.261 1.00 58.53 121 PRO A N 1
ATOM 972 C CA . PRO A 1 121 ? 22.006 1.885 -50.518 1.00 58.53 121 PRO A CA 1
ATOM 973 C C . PRO A 1 121 ? 23.022 2.802 -51.193 1.00 58.53 121 PRO A C 1
ATOM 975 O O . PRO A 1 121 ? 22.900 4.030 -51.133 1.00 58.53 121 PRO A O 1
ATOM 978 N N . LEU A 1 122 ? 24.029 2.197 -51.815 1.00 57.47 122 LEU A N 1
ATOM 979 C CA . LEU A 1 122 ? 24.849 2.867 -52.806 1.00 57.47 122 LEU A CA 1
ATOM 980 C C . LEU A 1 122 ? 23.908 3.403 -53.888 1.00 57.47 122 LEU A C 1
ATOM 982 O O . LEU A 1 122 ? 23.533 2.665 -54.798 1.00 57.47 122 LEU A O 1
ATOM 986 N N . ASP A 1 123 ? 23.541 4.682 -53.810 1.00 55.56 123 ASP A N 1
ATOM 987 C CA . ASP A 1 123 ? 23.249 5.418 -55.028 1.00 55.56 123 ASP A CA 1
ATOM 988 C C . ASP A 1 123 ? 24.564 5.437 -55.795 1.00 55.56 123 ASP A C 1
ATOM 990 O O . ASP A 1 123 ? 25.496 6.197 -55.525 1.00 55.56 123 ASP A O 1
ATOM 994 N N . SER A 1 124 ? 24.647 4.455 -56.684 1.00 56.47 124 SER A N 1
ATOM 995 C CA . SER A 1 124 ? 25.583 4.326 -57.775 1.00 56.47 124 SER A CA 1
ATOM 996 C C . SER A 1 124 ? 25.533 5.609 -58.609 1.00 56.47 124 SER A C 1
ATOM 998 O O . SER A 1 124 ? 24.944 5.651 -59.685 1.00 56.47 124 SER A O 1
ATOM 1000 N N . ALA A 1 125 ? 26.212 6.654 -58.141 1.00 58.94 125 ALA A N 1
ATOM 1001 C CA . ALA A 1 125 ? 26.596 7.817 -58.931 1.00 58.94 125 ALA A CA 1
ATOM 1002 C C . ALA A 1 125 ? 27.797 7.480 -59.841 1.00 58.94 125 ALA A C 1
ATOM 1004 O O . ALA A 1 125 ? 28.719 8.270 -60.005 1.00 58.94 125 ALA A O 1
ATOM 1005 N N . TRP A 1 126 ? 27.792 6.277 -60.422 1.00 57.97 126 TRP A N 1
ATOM 1006 C CA . TRP A 1 126 ? 28.596 5.913 -61.582 1.00 57.97 126 TRP A CA 1
ATOM 1007 C C . TRP A 1 126 ? 27.721 6.106 -62.819 1.00 57.97 126 TRP A C 1
ATOM 1009 O O . TRP A 1 126 ? 27.295 5.145 -63.453 1.00 57.97 126 TRP A O 1
ATOM 1019 N N . GLN A 1 127 ? 27.397 7.355 -63.144 1.00 54.69 127 GLN A N 1
ATOM 1020 C CA . GLN A 1 127 ? 26.905 7.686 -64.475 1.00 54.69 127 GLN A CA 1
ATOM 1021 C C . GLN A 1 127 ? 27.804 8.759 -65.085 1.00 54.69 127 GLN A C 1
ATOM 1023 O O . GLN A 1 127 ? 27.816 9.907 -64.650 1.00 54.69 127 GLN A O 1
ATOM 1028 N N . SER A 1 128 ? 28.517 8.303 -66.120 1.00 50.31 128 SER A N 1
ATOM 1029 C CA . SER A 1 128 ? 28.957 9.067 -67.292 1.00 50.31 128 SER A CA 1
ATOM 1030 C C . SER A 1 128 ? 30.277 9.838 -67.178 1.00 50.31 128 SER A C 1
ATOM 1032 O O . SER A 1 128 ? 30.308 11.025 -66.877 1.00 50.31 128 SER A O 1
ATOM 1034 N N . TYR A 1 129 ? 31.371 9.167 -67.563 1.00 53.78 129 TYR A N 1
ATOM 1035 C CA . TYR A 1 129 ? 32.435 9.826 -68.325 1.00 53.78 129 TYR A CA 1
ATOM 1036 C C . TYR A 1 129 ? 31.867 10.187 -69.708 1.00 53.78 129 TYR A C 1
ATOM 1038 O O . TYR A 1 129 ? 31.342 9.318 -70.409 1.00 53.78 129 TYR A O 1
ATOM 1046 N N . SER A 1 130 ? 31.950 11.455 -70.097 1.00 50.62 130 SER A N 1
ATOM 1047 C CA . SER A 1 130 ? 31.803 11.934 -71.477 1.00 50.62 130 SER A CA 1
ATOM 1048 C C . SER A 1 130 ? 32.806 13.051 -71.698 1.00 50.62 130 SER A C 1
ATOM 1050 O O . SER A 1 130 ? 32.869 13.939 -70.819 1.00 50.62 130 SER A O 1
#

pLDDT: mean 85.46, std 11.82, range [50.31, 96.25]

Radius of gyration: 29.13 Å; chains: 1; bounding box: 52×26×106 Å

Sequence (130 aa):
MTAQEQLTRLYEEWRCLSEGEAESIRAEAWPRLAGIQDHKADLQRQIIAASEPFETELACAQSAGRAVENPFRLIVQELILLEIRNAEILAEKRHAAERERAELDRSSQNLRLVQRSYGRPLDSAWQSYS

Secondary structure (DSSP, 8-state):
--HHHHHHHHHHHHHHHHHHHHHHHHTT-HHHHHHHHHHHHHHHHHHHHHHHHHHHHHHHHHHTT-----TTHHHHHHHHHHHHHHHHHHHHHHHHHHHHHHHHHHHHHHHHHHHHHH------------

Foldseek 3Di:
DDLVVVLVVLLVVLVVLLVVLLVCLVVVVVVVNVVSVVVNVVSVVVNVVSCVVVVVVVVVCVVVVDDDDDPCPVSVVVSVVSVVVSVVSNVVSVVVVVVVVVVVVVVVVVVVVVCVVPVDPPPPPPDDDD